Protein 3B2N (pdb70)

Solvent-accessible surface area: 6330 Å² total; per-residue (Å²): 148,27,12,0,0,0,1,4,65,101,91,166,47,24,78,34,3,20,118,69,0,96,146,77,19,110,10,75,30,53,16,50,8,55,42,0,93,62,0,3,124,31,0,61,117,101,90,1,64,0,0,1,0,12,2,101,13,72,57,29,43,0,15,91,0,0,26,48,0,50,171,98,163,45,149,10,79,0,0,0,8,1,87,43,134,126,96,32,52,98,109,102,0,82,119,39,89,21,53,15,41,11,36,59,117,114,49,26,87,72,5,8,92,36,0,64,146,29,53,158

B-factor: mean 38.83, std 12.42, range [18.83, 101.75]

Structure (mmCIF, N/CA/C/O backbone):
data_3B2N
#
_entry.id   3B2N
#
_cell.length_a   67.898
_cell.length_b   67.898
_cell.length_c   110.662
_cell.angle_alpha   90.000
_cell.angle_beta   90.000
_cell.angle_gamma   120.000
#
_symmetry.space_group_name_H-M   'P 61 2 2'
#
loop_
_entity.id
_entity.type
_entity.pdbx_description
1 polymer 'Uncharacterized protein Q99UF4'
2 non-polymer 'SODIUM ION'
3 water water
#
loop_
_atom_site.group_PDB
_atom_site.id
_atom_site.type_symbol
_atom_site.label_atom_id
_atom_site.label_alt_id
_atom_site.label_comp_id
_atom_site.label_asym_id
_atom_site.label_entity_id
_atom_site.label_seq_id
_atom_site.pdbx_PDB_ins_code
_atom_site.Cartn_x
_atom_site.Cartn_y
_atom_site.Cartn_z
_atom_site.occupancy
_atom_site.B_iso_or_equiv
_atom_site.auth_seq_id
_atom_site.auth_comp_id
_atom_site.auth_asym_id
_atom_site.auth_atom_id
_atom_site.pdbx_PDB_model_num
ATOM 1 N N . LEU A 1 3 ? 8.353 -13.820 3.909 1.00 49.97 3 LEU A N 1
ATOM 2 C CA . LEU A 1 3 ? 8.029 -15.145 3.332 1.00 48.41 3 LEU A CA 1
ATOM 3 C C . LEU A 1 3 ? 6.518 -15.275 3.145 1.00 45.50 3 LEU A C 1
ATOM 4 O O . LEU A 1 3 ? 5.767 -14.339 3.433 1.00 45.04 3 LEU A O 1
ATOM 9 N N . THR A 1 4 ? 6.084 -16.448 2.676 1.00 42.03 4 THR A N 1
ATOM 10 C CA . THR A 1 4 ? 4.675 -16.792 2.634 1.00 38.88 4 THR A CA 1
ATOM 11 C C . THR A 1 4 ? 4.206 -17.309 4.012 1.00 37.92 4 THR A C 1
ATOM 12 O O . THR A 1 4 ? 4.822 -18.226 4.591 1.00 37.17 4 THR A O 1
ATOM 16 N N . SER A 1 5 ? 3.135 -16.720 4.546 1.00 36.58 5 SER A N 1
ATOM 17 C CA . SER A 1 5 ? 2.595 -17.225 5.817 1.00 36.17 5 SER A CA 1
ATOM 18 C C . SER A 1 5 ? 1.545 -18.322 5.641 1.00 34.14 5 SER A C 1
ATOM 19 O O . SER A 1 5 ? 0.767 -18.304 4.691 1.00 32.40 5 SER A O 1
ATOM 22 N N . LEU A 1 6 ? 1.541 -19.262 6.593 1.00 32.94 6 LEU A N 1
ATOM 23 C CA . LEU A 1 6 ? 0.723 -20.433 6.557 1.00 33.42 6 LEU A CA 1
ATOM 24 C C . LEU A 1 6 ? 0.101 -20.687 7.920 1.00 32.30 6 LEU A C 1
ATOM 25 O O . LEU A 1 6 ? 0.754 -20.492 8.950 1.00 32.63 6 LEU A O 1
ATOM 30 N N . ILE A 1 7 ? -1.115 -21.213 7.914 1.00 28.77 7 ILE A N 1
ATOM 31 C CA . ILE A 1 7 ? -1.665 -21.868 9.082 1.00 27.41 7 ILE A CA 1
ATOM 32 C C . ILE A 1 7 ? -1.915 -23.328 8.685 1.00 27.66 7 ILE A C 1
ATOM 33 O O . ILE A 1 7 ? -2.329 -23.616 7.554 1.00 28.36 7 ILE A O 1
ATOM 38 N N . ILE A 1 8 ? -1.687 -24.253 9.617 1.00 27.93 8 ILE A N 1
ATOM 39 C CA . ILE A 1 8 ? -1.845 -25.670 9.331 1.00 28.60 8 ILE A CA 1
ATOM 40 C C . ILE A 1 8 ? -2.851 -26.238 10.269 1.00 30.16 8 ILE A C 1
ATOM 41 O O . ILE A 1 8 ? -2.713 -26.091 11.495 1.00 30.57 8 ILE A O 1
ATOM 46 N N . ALA A 1 9 ? -3.903 -26.834 9.721 1.00 29.61 9 ALA A N 1
ATOM 47 C CA . ALA A 1 9 ? -4.867 -27.457 10.631 1.00 28.47 9 ALA A CA 1
ATOM 48 C C . ALA A 1 9 ? -4.859 -28.941 10.240 1.00 29.29 9 ALA A C 1
ATOM 49 O O . ALA A 1 9 ? -5.227 -29.302 9.106 1.00 30.48 9 ALA A O 1
ATOM 51 N N . GLU A 1 10 ? -4.460 -29.802 11.156 1.00 30.23 10 GLU A N 1
ATOM 52 C CA . GLU A 1 10 ? -4.350 -31.223 10.873 1.00 31.01 10 GLU A CA 1
ATOM 53 C C . GLU A 1 10 ? -4.710 -32.082 12.110 1.00 32.49 10 GLU A C 1
ATOM 54 O O . GLU A 1 10 ? -4.272 -31.815 13.246 1.00 34.42 10 GLU A O 1
ATOM 60 N N . ASP A 1 11 ? -5.518 -33.108 11.893 1.00 31.19 11 ASP A N 1
ATOM 61 C CA . ASP A 1 11 ? -6.065 -33.840 13.021 1.00 30.29 11 ASP A CA 1
ATOM 62 C C . ASP A 1 11 ? -4.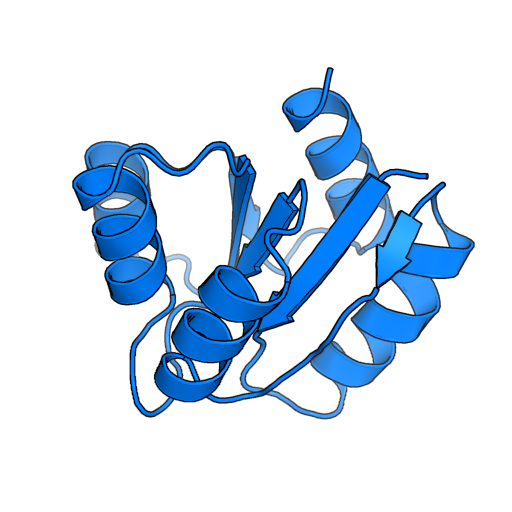969 -34.600 13.756 1.00 30.12 11 ASP A C 1
ATOM 63 O O . ASP A 1 11 ? -4.968 -34.662 14.947 1.00 30.15 11 ASP A O 1
ATOM 68 N N . GLN A 1 12 ? -3.984 -35.137 13.043 1.00 28.51 12 GLN A N 1
ATOM 69 C CA . GLN A 1 12 ? -3.093 -36.025 13.718 1.00 30.27 12 GLN A CA 1
ATOM 70 C C . GLN A 1 12 ? -1.877 -35.211 14.200 1.00 31.02 12 GLN A C 1
ATOM 71 O O . GLN A 1 12 ? -1.188 -34.576 13.391 1.00 31.71 12 GLN A O 1
ATOM 77 N N . ASN A 1 13 ? -1.601 -35.247 15.503 1.00 29.36 13 ASN A N 1
ATOM 78 C CA A ASN A 1 13 ? -0.482 -34.493 16.082 0.50 28.63 13 ASN A CA 1
ATOM 79 C CA B ASN A 1 13 ? -0.472 -34.488 16.024 0.50 28.90 13 ASN A CA 1
ATOM 80 C C . ASN A 1 13 ? 0.891 -34.853 15.437 1.00 29.37 13 ASN A C 1
ATOM 81 O O . ASN A 1 13 ? 1.662 -33.974 15.071 1.00 31.79 13 ASN A O 1
ATOM 90 N N . MET A 1 14 ? 1.201 -36.143 15.331 1.00 27.59 14 MET A N 1
ATOM 91 C CA . MET A 1 14 ? 2.512 -36.526 14.775 1.00 29.16 14 MET A CA 1
ATOM 92 C C . MET A 1 14 ? 2.752 -35.875 13.392 1.00 29.17 14 MET A C 1
ATOM 93 O O . MET A 1 14 ? 3.804 -35.222 13.171 1.00 29.58 14 MET A O 1
ATOM 98 N N . LEU A 1 15 ? 1.784 -36.016 12.478 1.00 26.64 15 LEU A N 1
ATOM 99 C CA . LEU A 1 15 ? 1.955 -35.475 11.141 1.00 25.20 15 LEU A CA 1
ATOM 100 C C . LEU A 1 15 ? 1.915 -33.937 11.190 1.00 28.33 15 LEU A C 1
ATOM 101 O O . LEU A 1 15 ? 2.692 -33.257 10.477 1.00 27.96 15 LEU A O 1
ATOM 106 N N . ARG A 1 16 ? 1.030 -33.375 12.039 1.00 28.94 16 ARG A N 1
ATOM 107 C CA . ARG A 1 16 ? 0.916 -31.946 12.089 1.00 29.20 16 ARG A CA 1
ATOM 108 C C . ARG A 1 16 ? 2.290 -31.295 12.506 1.00 28.16 16 ARG A C 1
ATOM 109 O O . ARG A 1 16 ? 2.760 -30.366 11.877 1.00 26.85 16 ARG A O 1
ATOM 117 N N . GLN A 1 17 ? 2.871 -31.765 13.598 1.00 27.83 17 GLN A N 1
ATOM 118 C CA . GLN A 1 17 ? 4.151 -31.236 14.033 1.00 30.86 17 GLN A CA 1
ATOM 119 C C . GLN A 1 17 ? 5.222 -31.463 12.965 1.00 30.34 17 GLN A C 1
ATOM 120 O O . GLN A 1 17 ? 6.080 -30.620 12.776 1.00 29.10 17 GLN A O 1
ATOM 126 N N . ALA A 1 18 ? 5.156 -32.602 12.268 1.00 31.13 18 ALA A N 1
ATOM 127 C CA . ALA A 1 18 ? 6.103 -32.876 11.174 1.00 29.51 18 ALA A CA 1
ATOM 128 C C . ALA A 1 18 ? 5.940 -31.852 10.047 1.00 29.42 18 ALA A C 1
ATOM 129 O O . ALA A 1 18 ? 6.943 -31.373 9.470 1.00 28.02 18 ALA A O 1
ATOM 131 N N . MET A 1 19 ? 4.692 -31.512 9.709 1.00 28.96 19 MET A N 1
ATOM 132 C CA . MET A 1 19 ? 4.496 -30.535 8.652 1.00 29.09 19 MET A CA 1
ATOM 133 C C . MET A 1 19 ? 4.997 -29.134 9.065 1.00 29.19 19 MET A C 1
ATOM 134 O O . MET A 1 19 ? 5.535 -28.410 8.258 1.00 27.59 19 MET A O 1
ATOM 139 N N . VAL A 1 20 ? 4.723 -28.734 10.298 1.00 28.73 20 VAL A N 1
ATOM 140 C CA . VAL A 1 20 ? 5.156 -27.430 10.807 1.00 27.97 20 VAL A CA 1
ATOM 141 C C . VAL A 1 20 ? 6.655 -27.342 10.645 1.00 29.21 20 VAL A C 1
ATOM 142 O O . VAL A 1 20 ? 7.147 -26.355 10.090 1.00 28.55 20 VAL A O 1
ATOM 146 N N . GLN A 1 21 ? 7.382 -28.389 11.062 1.00 26.56 21 GLN A N 1
ATOM 147 C CA . GLN A 1 21 ? 8.854 -28.327 10.955 1.00 27.39 21 GLN A CA 1
ATOM 148 C C . GLN A 1 21 ? 9.386 -28.464 9.542 1.00 28.66 21 GLN A C 1
ATOM 149 O O . GLN A 1 21 ? 10.313 -27.719 9.146 1.00 29.60 21 GLN A O 1
ATOM 155 N N . LEU A 1 22 ? 8.826 -29.409 8.791 1.00 27.89 22 LEU A N 1
ATOM 156 C CA . LEU A 1 22 ? 9.411 -29.726 7.462 1.00 30.94 22 LEU A CA 1
ATOM 157 C C . LEU A 1 22 ? 9.009 -28.704 6.421 1.00 32.50 22 LEU A C 1
ATOM 158 O O . LEU A 1 22 ? 9.802 -28.347 5.565 1.00 35.89 22 LEU A O 1
ATOM 163 N N . ILE A 1 23 ? 7.767 -28.234 6.470 1.00 30.66 23 ILE A N 1
ATOM 164 C CA . ILE A 1 23 ? 7.389 -27.189 5.535 1.00 30.81 23 ILE A CA 1
ATOM 165 C C . ILE A 1 23 ? 8.303 -25.944 5.599 1.00 29.50 23 ILE A C 1
ATOM 166 O O . ILE A 1 23 ? 8.686 -25.402 4.557 1.00 28.64 23 ILE A O 1
ATOM 171 N N . LYS A 1 24 ? 8.661 -25.502 6.802 1.00 29.28 24 LYS A N 1
ATOM 172 C CA . LYS A 1 24 ? 9.5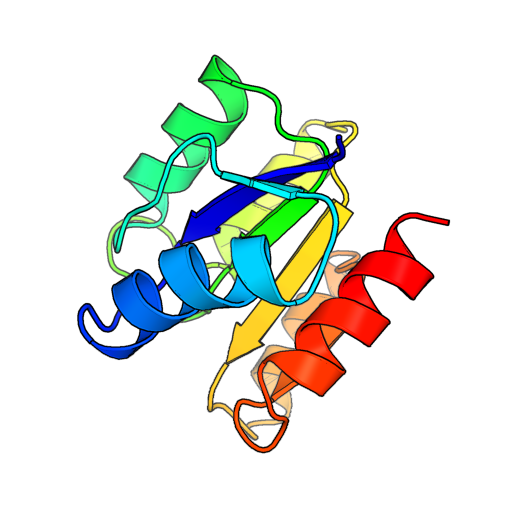87 -24.405 6.962 1.00 31.59 24 LYS A CA 1
ATOM 173 C C . LYS A 1 24 ? 10.991 -24.703 6.404 1.00 34.23 24 LYS A C 1
ATOM 174 O O . LYS A 1 24 ? 11.656 -23.789 5.919 1.00 35.82 24 LYS A O 1
ATOM 180 N N . LEU A 1 25 ? 11.444 -25.951 6.496 1.00 33.27 25 LEU A N 1
ATOM 181 C CA . LEU A 1 25 ? 12.755 -26.339 5.956 1.00 32.55 25 LEU A CA 1
ATOM 182 C C . LEU A 1 25 ? 12.749 -26.568 4.424 1.00 33.97 25 LEU A C 1
ATOM 183 O O . LEU A 1 25 ? 13.769 -26.345 3.772 1.00 33.08 25 LEU A O 1
ATOM 188 N N . HIS A 1 26 ? 11.618 -27.026 3.872 1.00 34.70 26 HIS A N 1
ATOM 189 C CA . HIS A 1 26 ? 11.535 -27.392 2.440 1.00 36.28 26 HIS A CA 1
ATOM 190 C C . HIS A 1 26 ? 11.229 -26.195 1.546 1.00 38.39 26 HIS A C 1
ATOM 191 O O . HIS A 1 26 ? 11.322 -26.292 0.316 1.00 39.34 26 HIS A O 1
ATOM 198 N N . GLY A 1 27 ? 10.870 -25.070 2.150 1.00 38.49 27 GLY A N 1
ATOM 199 C CA . GLY A 1 27 ? 10.447 -23.912 1.364 1.00 39.59 27 GLY A CA 1
ATOM 200 C C . GLY A 1 27 ? 10.573 -22.620 2.123 1.00 39.56 27 GLY A C 1
ATOM 201 O O . GLY A 1 27 ? 11.105 -22.601 3.234 1.00 37.83 27 GLY A O 1
ATOM 202 N N . ASP A 1 28 ? 10.089 -21.534 1.522 1.00 40.52 28 ASP A N 1
ATOM 203 C CA . ASP A 1 28 ? 10.209 -20.188 2.124 1.00 40.94 28 ASP A CA 1
ATOM 204 C C . ASP A 1 28 ? 8.905 -19.745 2.793 1.00 38.60 28 ASP A C 1
ATOM 205 O O . ASP A 1 28 ? 8.158 -18.920 2.273 1.00 38.13 28 ASP A O 1
ATOM 210 N N . PHE A 1 29 ? 8.648 -20.314 3.959 1.00 36.64 29 PHE A N 1
ATOM 211 C CA . PHE A 1 29 ? 7.368 -20.167 4.615 1.00 36.64 29 PHE A CA 1
ATOM 212 C C . PHE A 1 29 ? 7.571 -19.765 6.067 1.00 38.10 29 PHE A C 1
ATOM 213 O O . PHE A 1 29 ? 8.562 -20.131 6.676 1.00 38.37 29 PHE A O 1
ATOM 221 N N . GLU A 1 30 ? 6.645 -18.990 6.617 1.00 39.92 30 GLU A N 1
ATOM 222 C CA . GLU A 1 30 ? 6.536 -18.865 8.079 1.00 40.12 30 GLU A CA 1
ATOM 223 C C . GLU A 1 30 ? 5.160 -19.394 8.537 1.00 38.30 30 GLU A C 1
ATOM 224 O O . GLU A 1 30 ? 4.126 -19.073 7.937 1.00 37.52 30 GLU A O 1
ATOM 230 N N . ILE A 1 31 ? 5.170 -20.241 9.562 1.00 36.77 31 ILE A N 1
ATOM 231 C CA . ILE A 1 31 ? 3.967 -20.872 10.092 1.00 35.05 31 ILE A CA 1
ATOM 232 C C . ILE A 1 31 ? 3.457 -19.967 11.194 1.00 34.32 31 ILE A C 1
ATOM 233 O O . ILE A 1 31 ? 4.125 -19.794 12.226 1.00 34.55 31 ILE A O 1
ATOM 238 N N . LEU A 1 32 ? 2.278 -19.390 11.005 1.00 33.10 32 LEU A N 1
ATOM 239 C CA . LEU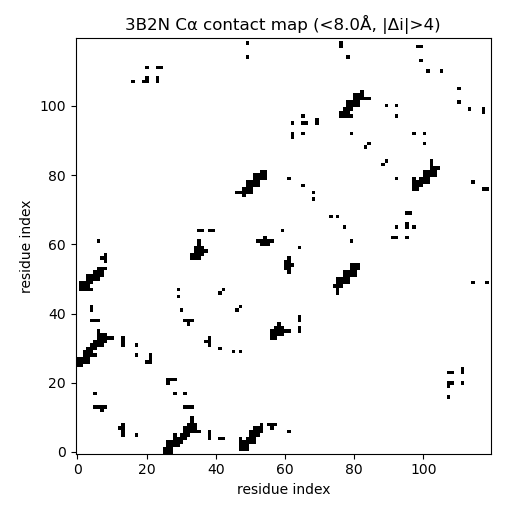 A 1 32 ? 1.712 -18.497 12.023 1.00 32.72 32 LEU A CA 1
ATOM 240 C C . LEU A 1 32 ? 1.026 -19.217 13.194 1.00 32.90 32 LEU A C 1
ATOM 241 O O . LEU A 1 32 ? 0.964 -18.688 14.296 1.00 31.93 32 LEU A O 1
ATOM 246 N N . ALA A 1 33 ? 0.477 -20.409 12.936 1.00 3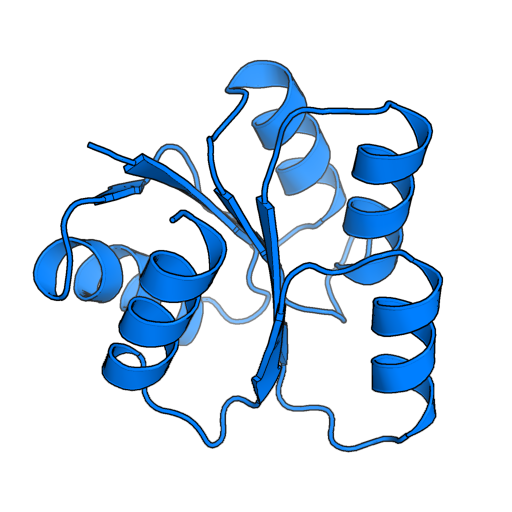2.78 33 ALA A N 1
ATOM 247 C CA . ALA A 1 33 ? -0.331 -21.123 13.920 1.00 31.82 33 ALA A CA 1
ATOM 248 C C . ALA A 1 33 ? -0.566 -22.531 13.396 1.00 30.13 33 ALA A C 1
ATOM 249 O O . ALA A 1 33 ? -0.566 -22.715 12.186 1.00 30.81 33 ALA A O 1
ATOM 251 N N . ASP A 1 34 ? -0.791 -23.498 14.280 1.00 27.37 34 ASP A N 1
ATOM 252 C CA . ASP A 1 34 ? -1.219 -24.808 13.834 1.00 30.38 34 ASP A CA 1
ATOM 253 C C . ASP A 1 34 ? -2.216 -25.393 14.848 1.00 32.48 34 ASP A C 1
ATOM 254 O O . ASP A 1 34 ? -2.163 -25.037 16.028 1.00 32.05 34 ASP A O 1
ATOM 259 N N . THR A 1 35 ? -3.096 -26.306 14.423 1.00 31.46 35 THR A N 1
ATOM 260 C CA . THR A 1 35 ? -4.140 -26.803 15.346 1.00 32.90 35 THR A CA 1
ATOM 261 C C . THR A 1 35 ? -4.728 -28.086 14.806 1.00 31.01 35 THR A C 1
ATOM 262 O O . THR A 1 35 ? -4.571 -28.384 13.635 1.00 31.21 35 THR A O 1
ATOM 266 N N . ASP A 1 36 ? -5.412 -28.826 15.653 1.00 31.78 36 ASP A N 1
ATOM 267 C CA . ASP A 1 36 ? -6.098 -30.041 15.236 1.00 33.56 36 ASP A CA 1
ATOM 268 C C . ASP A 1 36 ? -7.603 -29.813 15.176 1.00 32.92 36 ASP A C 1
ATOM 269 O O . ASP A 1 36 ? -8.366 -30.732 14.966 1.00 36.37 36 ASP A O 1
ATOM 274 N N . ASN A 1 37 ? -8.028 -28.583 15.315 1.00 31.65 37 ASN A N 1
ATOM 275 C CA . ASN A 1 37 ? -9.479 -28.298 15.401 1.00 31.71 37 ASN A CA 1
ATOM 276 C C . ASN A 1 37 ? -9.901 -27.260 14.374 1.00 32.31 37 ASN A C 1
ATOM 277 O O . ASN A 1 37 ? -9.332 -26.151 14.313 1.00 31.75 37 ASN A O 1
ATOM 282 N N . GLY A 1 38 ? -10.904 -27.589 13.558 1.00 32.20 38 GLY A N 1
ATOM 283 C CA . GLY A 1 38 ? -11.279 -26.683 12.454 1.00 28.62 38 GLY A CA 1
ATOM 284 C C . GLY A 1 38 ? -11.922 -25.366 12.898 1.00 29.14 38 GLY A C 1
ATOM 285 O O . GLY A 1 38 ? -11.784 -24.337 12.225 1.00 27.59 38 GLY A O 1
ATOM 286 N N . LEU A 1 39 ? -12.653 -25.393 14.015 1.00 30.25 39 LEU A N 1
ATOM 287 C CA . LEU A 1 39 ? -13.184 -24.154 14.561 1.00 29.83 39 LEU A CA 1
ATOM 288 C C . LEU A 1 39 ? -12.057 -23.233 15.042 1.00 28.89 39 LEU A C 1
ATOM 289 O O . LEU A 1 39 ? -12.064 -22.003 14.793 1.00 26.87 39 LEU A O 1
ATOM 294 N N . ASP A 1 40 ? -11.132 -23.833 15.777 1.00 29.19 40 ASP A N 1
ATOM 295 C CA . ASP A 1 40 ? -9.887 -23.169 16.167 1.00 32.34 40 ASP A CA 1
ATOM 296 C C . ASP A 1 40 ? -9.162 -22.552 14.961 1.00 32.46 40 ASP A C 1
ATOM 297 O O . ASP A 1 40 ? -8.871 -21.354 14.965 1.00 31.82 40 ASP A O 1
ATOM 302 N N . ALA A 1 41 ? -8.909 -23.368 13.925 1.00 32.57 41 ALA A N 1
ATOM 303 C CA . ALA A 1 41 ? -8.308 -22.897 12.674 1.00 31.09 41 ALA A CA 1
ATOM 304 C C . ALA A 1 41 ? -9.051 -21.673 12.105 1.00 29.84 41 ALA A C 1
ATOM 305 O O . ALA A 1 41 ? -8.425 -20.695 11.747 1.00 30.63 41 ALA A O 1
ATOM 307 N N . MET A 1 42 ? -10.373 -21.736 12.015 1.00 28.51 42 MET A N 1
ATOM 308 C CA . MET A 1 42 ? -11.152 -20.639 11.424 1.00 30.35 42 MET A CA 1
ATOM 309 C C . MET A 1 42 ? -10.919 -19.338 12.181 1.00 32.42 42 MET A C 1
ATOM 310 O O . MET A 1 42 ? -10.753 -18.300 11.562 1.00 32.21 42 MET A O 1
ATOM 315 N N . LYS A 1 43 ? -10.869 -19.419 13.522 1.00 32.66 43 LYS A N 1
ATOM 316 C CA . LYS A 1 43 ? -10.581 -18.265 14.352 1.00 35.53 43 LYS A CA 1
ATOM 317 C C . LYS A 1 43 ? -9.150 -17.757 14.137 1.00 35.80 43 LYS A C 1
ATOM 318 O O . LYS A 1 43 ? -8.941 -16.567 13.950 1.00 35.87 43 LYS A O 1
ATOM 324 N N . LEU A 1 44 ? -8.173 -18.658 14.153 1.00 35.98 44 LEU A N 1
ATOM 325 C CA . LEU A 1 44 ? -6.779 -18.300 13.853 1.00 35.55 44 LEU A CA 1
ATOM 326 C C . LEU A 1 44 ? -6.659 -17.634 12.471 1.00 35.00 44 LEU A C 1
ATOM 327 O O . LEU A 1 44 ? -6.012 -16.608 12.322 1.00 35.33 44 LEU A O 1
ATOM 332 N N . ILE A 1 45 ? -7.292 -18.222 11.473 1.00 34.04 45 ILE A N 1
ATOM 333 C CA . ILE A 1 45 ? -7.297 -17.656 10.124 1.00 36.87 45 ILE A CA 1
ATOM 334 C C . ILE A 1 45 ? -7.811 -16.203 10.096 1.00 39.60 45 ILE A C 1
ATOM 335 O O . ILE A 1 45 ? -7.175 -15.326 9.513 1.00 40.52 45 ILE A O 1
ATOM 340 N N . GLU A 1 46 ? -8.945 -15.939 10.739 1.00 40.81 46 GLU A N 1
ATOM 341 C CA . GLU A 1 46 ? -9.471 -14.564 10.789 1.00 42.35 46 GLU A CA 1
ATOM 342 C C . GLU A 1 46 ? -8.567 -13.628 11.604 1.00 41.98 46 GLU A C 1
ATOM 343 O O . GLU A 1 46 ? -8.359 -12.482 11.225 1.00 41.95 46 GLU A O 1
ATOM 349 N N . GLU A 1 47 ? -8.026 -14.123 12.709 1.00 41.72 47 GLU A N 1
ATOM 350 C CA . GLU A 1 47 ? -7.075 -13.353 13.487 1.00 43.64 47 GLU A CA 1
ATOM 351 C C . GLU A 1 47 ? -5.803 -13.011 12.690 1.00 44.38 47 GLU A C 1
ATOM 352 O O . GLU A 1 47 ? -5.396 -11.838 12.679 1.00 43.83 47 GLU A O 1
ATOM 358 N N . TYR A 1 48 ? -5.184 -14.010 12.038 1.00 43.29 48 TYR A N 1
ATOM 359 C CA . TYR A 1 48 ? -3.831 -13.826 11.452 1.00 43.17 48 TYR A CA 1
ATOM 360 C C . TYR A 1 48 ? -3.775 -13.506 9.952 1.00 43.31 48 TYR A C 1
ATOM 361 O O . TYR A 1 48 ? -2.726 -13.076 9.462 1.00 43.42 48 TYR A O 1
ATOM 370 N N . ASN A 1 49 ? -4.877 -13.728 9.227 1.00 42.73 49 ASN A N 1
ATOM 371 C CA . ASN A 1 49 ? -4.886 -13.655 7.747 1.00 41.17 49 ASN A CA 1
ATOM 372 C C . ASN A 1 49 ? -3.660 -14.283 7.003 1.00 38.35 49 ASN A C 1
ATOM 373 O O . ASN A 1 49 ? -2.912 -13.571 6.322 1.00 37.44 49 ASN A O 1
ATOM 378 N N . PRO A 1 50 ? -3.462 -15.605 7.092 1.00 35.80 50 PRO A N 1
ATOM 379 C CA . PRO A 1 50 ? -2.260 -16.111 6.407 1.00 32.59 50 PRO A CA 1
ATOM 380 C C . PRO A 1 50 ? -2.450 -16.075 4.881 1.00 33.11 50 PRO A C 1
ATOM 381 O O . PRO A 1 50 ? -3.579 -16.043 4.401 1.00 32.91 50 PRO A O 1
ATOM 385 N N . ASN A 1 51 ? -1.356 -16.116 4.125 1.00 33.92 51 ASN A N 1
ATOM 386 C CA . ASN A 1 51 ? -1.437 -16.198 2.664 1.00 32.67 51 ASN A CA 1
ATOM 387 C C . ASN A 1 51 ? -2.081 -17.536 2.206 1.00 31.62 51 ASN A C 1
ATOM 388 O O . ASN A 1 51 ? -2.891 -17.600 1.271 1.00 30.49 51 ASN A O 1
ATOM 393 N N . VAL A 1 52 ? -1.777 -18.589 2.937 1.00 30.35 52 VAL A N 1
ATOM 394 C CA . VAL A 1 52 ? -2.134 -19.939 2.528 1.00 31.02 52 VAL A CA 1
ATOM 395 C C . VAL A 1 52 ? -2.549 -20.703 3.774 1.00 32.77 52 VAL A C 1
ATOM 396 O O . VAL A 1 52 ? -1.979 -20.503 4.882 1.00 32.77 52 VAL A O 1
ATOM 400 N N . VAL A 1 53 ? -3.521 -21.589 3.603 1.00 31.10 53 VAL A N 1
ATOM 401 C CA . VAL A 1 53 ? -3.833 -22.542 4.671 1.00 30.05 53 VAL A CA 1
ATOM 402 C C . VAL A 1 53 ? -3.786 -23.975 4.158 1.00 29.68 53 VAL A C 1
ATOM 403 O O . VAL A 1 53 ? -4.150 -24.269 2.991 1.00 29.20 53 VAL A O 1
ATOM 407 N N . ILE A 1 54 ? -3.363 -24.871 5.054 1.00 27.79 54 ILE A N 1
ATOM 408 C CA . ILE A 1 54 ? -3.376 -26.306 4.801 1.00 29.34 54 ILE A CA 1
ATOM 409 C C . ILE A 1 54 ? -4.403 -26.921 5.755 1.00 32.03 54 ILE A C 1
ATOM 410 O O . ILE A 1 54 ? -4.309 -26.711 6.986 1.00 31.64 54 ILE A O 1
ATOM 415 N N . LEU A 1 55 ? -5.355 -27.671 5.191 1.00 28.24 55 LEU A N 1
ATOM 416 C CA . LEU A 1 55 ? -6.497 -28.121 5.964 1.00 30.86 55 LEU A CA 1
ATOM 417 C C . LEU A 1 55 ? -6.682 -29.615 5.742 1.00 32.39 55 LEU A C 1
ATOM 418 O O . LEU A 1 55 ? -6.781 -30.080 4.580 1.00 30.00 55 LEU A O 1
ATOM 423 N N . ASP A 1 56 ? -6.704 -30.356 6.842 1.00 32.63 56 ASP A N 1
ATOM 424 C CA . ASP A 1 56 ? -7.163 -31.750 6.843 1.00 32.90 56 ASP A CA 1
ATOM 425 C C . ASP A 1 56 ? -8.710 -31.692 6.683 1.00 34.61 56 ASP A C 1
ATOM 426 O O . ASP A 1 56 ? -9.302 -30.651 6.912 1.00 35.52 56 ASP A O 1
ATOM 431 N N . ILE A 1 57 ? -9.357 -32.778 6.260 1.00 34.71 57 ILE A N 1
ATOM 432 C CA . ILE A 1 57 ? -10.822 -32.769 6.155 1.00 34.71 57 ILE A CA 1
ATOM 433 C C . ILE A 1 57 ? -11.462 -33.098 7.479 1.00 36.27 57 ILE A C 1
ATOM 434 O O . ILE A 1 57 ? -12.104 -32.271 8.086 1.00 38.25 57 ILE A O 1
ATOM 439 N N . GLU A 1 58 ? -11.294 -34.304 7.962 1.00 35.82 58 GLU A N 1
ATOM 440 C CA . GLU A 1 58 ? -12.114 -34.687 9.074 1.00 39.08 58 GLU A CA 1
ATOM 441 C C . GLU A 1 58 ? -11.464 -34.262 10.387 1.00 38.51 58 GLU A C 1
ATOM 442 O O . GLU A 1 58 ? -10.507 -34.882 10.818 1.00 40.22 58 GLU A O 1
ATOM 448 N N . MET A 1 59 ? -11.974 -33.190 10.992 1.00 37.57 59 MET A N 1
ATOM 449 C CA . MET A 1 59 ? -11.404 -32.595 12.221 1.00 35.54 59 MET A CA 1
ATOM 450 C C . MET A 1 59 ? -12.575 -32.258 13.112 1.00 36.02 59 MET A C 1
ATOM 451 O O . MET A 1 59 ? -13.722 -32.091 12.624 1.00 37.21 59 MET A O 1
ATOM 456 N N . PRO A 1 60 ? -12.329 -32.196 14.440 1.00 34.51 60 PRO A N 1
ATOM 457 C CA . PRO A 1 60 ? -13.432 -31.769 15.325 1.00 34.52 60 PRO A CA 1
ATOM 458 C C . PRO A 1 60 ? -13.732 -30.277 15.124 1.00 33.40 60 PRO A C 1
ATOM 459 O O . PRO A 1 60 ? -12.894 -29.578 14.562 1.00 33.53 60 PRO A O 1
ATOM 463 N N . GLY A 1 61 ? -14.907 -29.802 15.542 1.00 33.50 61 GLY A N 1
ATOM 464 C CA . GLY A 1 61 ? -15.239 -28.372 15.468 1.00 33.26 61 GLY A CA 1
ATOM 465 C C . GLY A 1 61 ? -15.795 -27.981 14.099 1.00 34.62 61 GLY A C 1
ATOM 466 O O . GLY A 1 61 ? -16.982 -27.688 13.980 1.00 35.26 61 GLY A O 1
ATOM 467 N N . MET A 1 62 ? -14.928 -27.987 13.088 1.00 33.29 62 MET A N 1
ATOM 468 C CA . MET A 1 62 ? -15.281 -27.762 11.686 1.00 33.39 62 MET A CA 1
ATOM 469 C C . MET A 1 62 ? -14.342 -28.643 10.870 1.00 34.53 62 MET A C 1
ATOM 470 O O . MET A 1 62 ? -13.158 -28.719 11.181 1.00 37.01 62 MET A O 1
ATOM 475 N N . THR A 1 63 ? -14.865 -29.320 9.841 1.00 32.11 63 THR A N 1
ATOM 476 C CA . THR A 1 63 ? -14.050 -30.076 8.912 1.00 30.57 63 THR A CA 1
ATOM 477 C C . THR A 1 63 ? -13.332 -29.057 8.074 1.00 29.10 63 THR A C 1
ATOM 478 O O . THR A 1 63 ? -13.721 -27.866 8.050 1.00 28.22 63 THR A O 1
ATOM 482 N N . GLY A 1 64 ? -12.286 -29.498 7.383 1.00 28.71 64 GLY A N 1
ATOM 483 C CA . GLY A 1 64 ? -11.548 -28.635 6.456 1.00 29.58 64 GLY A CA 1
ATOM 484 C C . GLY A 1 64 ? -12.429 -28.089 5.341 1.00 30.12 64 GLY A C 1
ATOM 485 O O . GLY A 1 64 ? -12.242 -26.939 4.867 1.00 29.99 64 GLY A O 1
ATOM 486 N N . LEU A 1 65 ? -13.407 -28.896 4.928 1.00 30.5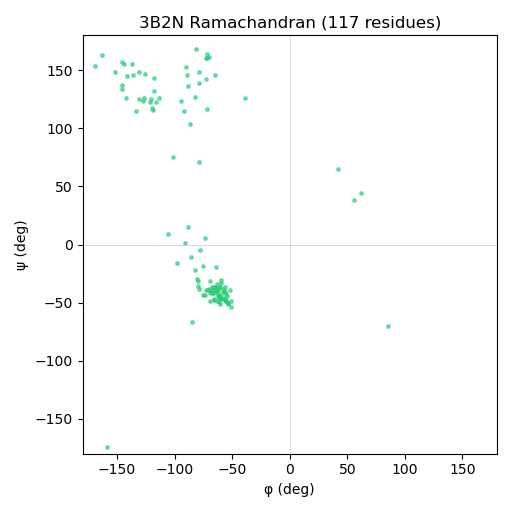6 65 LEU A N 1
ATOM 487 C CA . LEU A 1 65 ? -14.347 -28.490 3.893 1.00 31.40 65 LEU A CA 1
ATOM 488 C C . LEU A 1 65 ? -15.298 -27.381 4.357 1.00 32.49 65 LEU A C 1
ATOM 489 O O . LEU A 1 65 ? -15.589 -26.466 3.590 1.00 34.61 65 LEU A O 1
ATOM 494 N N . GLU A 1 66 ? -15.805 -27.470 5.584 1.00 31.05 66 GLU A N 1
ATOM 495 C CA . GLU A 1 66 ? -16.542 -26.348 6.192 1.00 30.90 66 GLU A CA 1
ATOM 496 C C . GLU A 1 66 ? -15.674 -25.074 6.379 1.00 30.32 66 GLU A C 1
ATOM 497 O O . GLU A 1 66 ? -16.141 -23.966 6.201 1.00 31.09 66 GLU A O 1
ATOM 503 N N . VAL A 1 67 ? -14.420 -25.240 6.773 1.00 29.71 67 VAL A N 1
ATOM 504 C CA . VAL A 1 67 ? -13.509 -24.094 6.871 1.00 29.92 67 VAL A CA 1
ATOM 505 C C . VAL A 1 67 ? -13.303 -23.482 5.456 1.00 30.46 67 VAL A C 1
ATOM 506 O O . VAL A 1 67 ? -13.408 -22.282 5.282 1.00 29.98 67 VAL A O 1
ATOM 510 N N . LEU A 1 68 ? -13.010 -24.314 4.456 1.00 30.79 68 LEU A N 1
ATOM 511 C CA . LEU A 1 68 ? -12.877 -23.834 3.073 1.00 29.20 68 LEU A CA 1
ATOM 512 C C . LEU A 1 68 ? -14.140 -23.089 2.652 1.00 29.72 68 LEU A C 1
ATOM 513 O O . LEU A 1 68 ? -14.062 -21.964 2.135 1.00 31.44 68 LEU A O 1
ATOM 518 N N . ALA A 1 69 ? -15.305 -23.684 2.896 1.00 29.08 69 ALA A N 1
ATOM 519 C CA . ALA A 1 69 ? -16.550 -23.020 2.514 1.00 31.73 69 ALA A CA 1
ATOM 520 C C . ALA A 1 69 ? -16.672 -21.645 3.153 1.00 32.69 69 ALA A C 1
ATOM 521 O O . ALA A 1 69 ? -17.114 -20.697 2.498 1.00 30.99 69 ALA A O 1
ATOM 523 N N . GLU A 1 70 ? -16.265 -21.522 4.424 1.00 32.11 70 GLU A N 1
ATOM 524 C CA . GLU A 1 70 ? -16.453 -20.234 5.107 1.00 32.52 70 GLU A CA 1
ATOM 525 C C . GLU A 1 70 ? -15.487 -19.181 4.595 1.00 31.50 70 GLU A C 1
ATOM 526 O O . GLU A 1 70 ? -15.853 -18.012 4.466 1.00 30.32 70 GLU A O 1
ATOM 532 N N . ILE A 1 71 ? -14.246 -19.588 4.322 1.00 31.59 71 ILE A N 1
ATOM 533 C CA . ILE A 1 71 ? -13.238 -18.672 3.731 1.00 31.52 71 ILE A CA 1
ATOM 534 C C . ILE A 1 71 ? -13.760 -18.130 2.390 1.00 33.82 71 ILE A C 1
ATOM 535 O O . ILE A 1 71 ? -13.558 -16.931 2.050 1.00 34.43 71 ILE A O 1
ATOM 540 N N . ARG A 1 72 ? -14.431 -18.995 1.626 1.00 33.53 72 ARG A N 1
ATOM 541 C CA . ARG A 1 72 ? -14.937 -18.554 0.318 1.00 35.43 72 ARG A CA 1
ATOM 542 C C . ARG A 1 72 ? -16.171 -17.668 0.472 1.00 36.55 72 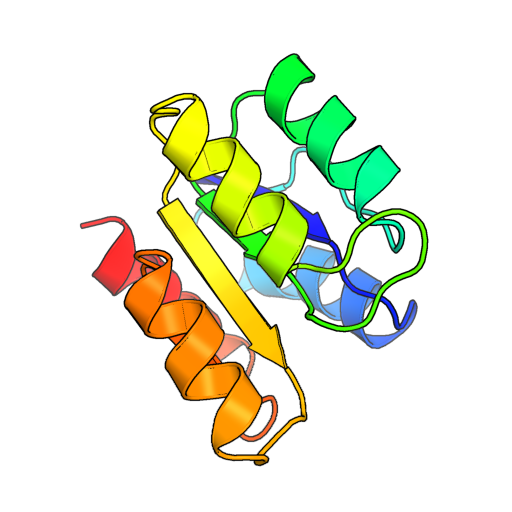ARG A C 1
ATOM 543 O O . ARG A 1 72 ? -16.231 -16.639 -0.153 1.00 36.73 72 ARG A O 1
ATOM 551 N N . LYS A 1 73 ? -17.111 -18.037 1.345 1.00 38.60 73 LYS A N 1
ATOM 552 C CA . LYS A 1 73 ? -18.286 -17.196 1.610 1.00 40.30 73 LYS A CA 1
ATOM 553 C C . LYS A 1 73 ? -17.839 -15.775 1.943 1.00 40.00 73 LYS A C 1
ATOM 554 O O . LYS A 1 73 ? -18.443 -14.808 1.484 1.00 41.46 73 LYS A O 1
ATOM 560 N N . LYS A 1 74 ? -16.753 -15.646 2.696 1.00 38.06 74 LYS A N 1
ATOM 561 C CA . LYS A 1 74 ? -16.294 -14.336 3.151 1.00 36.72 74 LYS A CA 1
ATOM 562 C C . LYS A 1 74 ? -15.306 -13.673 2.222 1.00 36.14 74 LYS A C 1
ATOM 563 O O . LYS A 1 74 ? -14.784 -12.612 2.548 1.00 36.35 74 LYS A O 1
ATOM 569 N N . HIS A 1 75 ? -14.996 -14.319 1.104 1.00 36.41 75 HIS A N 1
ATOM 570 C CA . HIS A 1 75 ? -14.075 -13.747 0.107 1.00 37.43 75 HIS A CA 1
ATOM 571 C C . HIS A 1 75 ? -12.699 -13.367 0.643 1.00 38.02 75 HIS A C 1
ATOM 572 O O . HIS A 1 75 ? -12.141 -12.348 0.245 1.00 39.53 75 HIS A O 1
ATOM 579 N N . LEU A 1 76 ? -12.167 -14.175 1.545 1.00 36.36 76 LEU A N 1
ATOM 580 C CA . LEU A 1 76 ? -10.865 -13.917 2.097 1.00 36.84 76 LEU A CA 1
ATOM 581 C C . LEU A 1 76 ? -9.793 -14.202 1.066 1.00 37.62 76 LEU A C 1
ATOM 582 O O . LEU A 1 76 ? -9.902 -15.144 0.279 1.00 38.16 76 LEU A O 1
ATOM 587 N N . ASN A 1 77 ? -8.768 -13.364 1.076 1.00 37.55 77 ASN A N 1
ATOM 588 C CA . ASN A 1 77 ? -7.639 -13.476 0.178 1.00 38.94 77 ASN A CA 1
ATOM 589 C C . ASN A 1 77 ? -6.630 -14.564 0.642 1.00 37.69 77 ASN A C 1
ATOM 590 O O . ASN A 1 77 ? -5.528 -14.272 1.108 1.00 37.67 77 ASN A O 1
ATOM 595 N N . ILE A 1 78 ? -7.032 -15.817 0.513 1.00 35.64 78 ILE A N 1
ATOM 596 C CA . ILE A 1 78 ? -6.316 -16.925 1.147 1.00 35.35 78 ILE A CA 1
ATOM 597 C C . ILE A 1 78 ? -6.341 -18.095 0.199 1.00 33.37 78 ILE A C 1
ATOM 598 O O . ILE A 1 78 ? -7.418 -18.469 -0.252 1.00 32.76 78 ILE A O 1
ATOM 603 N N . LYS A 1 79 ? -5.162 -18.644 -0.107 1.00 33.27 79 LYS A N 1
ATOM 604 C CA . LYS A 1 79 ? -5.063 -19.892 -0.875 1.00 32.72 79 LYS A CA 1
ATOM 605 C C . LYS A 1 79 ? -5.335 -21.084 0.057 1.00 31.63 79 LYS A C 1
ATOM 606 O O . LYS A 1 79 ? -4.909 -21.095 1.235 1.00 30.37 79 LYS A O 1
ATOM 612 N N . VAL A 1 80 ? -6.081 -22.069 -0.426 1.00 30.86 80 VAL A N 1
ATOM 613 C CA . VAL A 1 80 ? -6.484 -23.140 0.485 1.00 32.77 80 VAL A CA 1
ATOM 614 C C . VAL A 1 80 ? -6.101 -24.463 -0.135 1.00 32.57 80 VAL A C 1
ATOM 615 O O . VAL A 1 80 ? -6.554 -24.793 -1.257 1.00 32.70 80 VAL A O 1
ATOM 619 N N . ILE A 1 81 ? -5.314 -25.237 0.605 1.00 30.52 81 ILE A N 1
ATOM 620 C CA . ILE A 1 81 ? -4.954 -26.577 0.175 1.00 29.97 81 ILE A CA 1
ATOM 621 C C . ILE A 1 81 ? -5.526 -27.584 1.172 1.00 30.54 81 ILE A C 1
ATOM 622 O O . ILE A 1 81 ? -5.235 -27.492 2.368 1.00 32.32 81 ILE A O 1
ATOM 627 N N . ILE A 1 82 ? -6.340 -28.513 0.684 1.00 28.44 82 ILE A N 1
ATOM 628 C CA . ILE A 1 82 ? -6.769 -29.634 1.473 1.00 30.05 82 ILE A CA 1
ATOM 629 C C . ILE A 1 82 ? -5.762 -30.775 1.331 1.00 32.76 82 ILE A C 1
ATOM 630 O O . ILE A 1 82 ? -5.292 -31.059 0.233 1.00 31.55 82 ILE A O 1
ATOM 635 N N . VAL A 1 83 ? -5.418 -31.415 2.455 1.00 33.34 83 VAL A N 1
ATOM 636 C CA . VAL A 1 83 ? -4.410 -32.481 2.466 1.00 34.76 83 VAL A CA 1
ATOM 637 C C . VAL A 1 83 ? -5.033 -33.572 3.280 1.00 37.63 83 VAL A C 1
ATOM 638 O O . VAL A 1 83 ? -5.278 -33.348 4.460 1.00 41.74 83 VAL A O 1
ATOM 642 N N . THR A 1 84 ? -5.323 -34.735 2.676 1.00 35.01 84 THR A N 1
ATOM 643 C CA . THR A 1 84 ? -6.128 -35.763 3.331 1.00 35.30 84 THR A CA 1
ATOM 644 C C . THR A 1 84 ? -5.681 -37.170 2.947 1.00 37.04 84 THR A C 1
ATOM 645 O O . THR A 1 84 ? -5.078 -37.358 1.882 1.00 36.69 84 THR A O 1
ATOM 649 N N . THR A 1 85 ? -5.986 -38.160 3.794 1.00 38.28 85 THR A N 1
ATOM 650 C CA . THR A 1 85 ? -5.932 -39.575 3.367 1.00 42.48 85 THR A CA 1
ATOM 651 C C . THR A 1 85 ? -7.116 -40.005 2.464 1.00 47.75 85 THR A C 1
ATOM 652 O O . THR A 1 85 ? -7.027 -41.010 1.765 1.00 48.42 85 THR A O 1
ATOM 656 N N . PHE A 1 86 ? -8.213 -39.254 2.449 1.00 52.46 86 PHE A N 1
ATOM 657 C CA . PHE A 1 86 ? -9.436 -39.798 1.820 1.00 57.67 86 PHE A CA 1
ATOM 658 C C . PHE A 1 86 ? -9.392 -39.897 0.299 1.00 59.95 86 PHE A C 1
ATOM 659 O O . PHE A 1 86 ? -9.325 -38.870 -0.417 1.00 60.40 86 PHE A O 1
ATOM 667 N N . LYS A 1 87 ? -9.464 -41.133 -0.183 1.00 60.92 87 LYS A N 1
ATOM 668 C CA . LYS A 1 87 ? -9.612 -41.390 -1.600 1.00 62.61 87 LYS A CA 1
ATOM 669 C C . LYS A 1 87 ? -11.083 -41.288 -2.059 1.00 63.57 87 LYS A C 1
ATOM 670 O O . LYS A 1 87 ? -11.327 -41.072 -3.250 1.00 63.25 87 LYS A O 1
ATOM 676 N N . ARG A 1 88 ? -12.048 -41.439 -1.138 1.00 64.43 88 ARG A N 1
ATOM 677 C CA . ARG A 1 88 ? -13.491 -41.270 -1.470 1.00 65.09 88 ARG A CA 1
ATOM 678 C C . ARG A 1 88 ? -13.797 -40.125 -2.441 1.00 63.22 88 ARG A C 1
ATOM 679 O O . ARG A 1 88 ? -13.409 -38.975 -2.187 1.00 61.80 88 ARG A O 1
ATOM 687 N N . PRO A 1 89 ? -14.512 -40.442 -3.551 1.00 62.88 89 PRO A N 1
ATOM 688 C CA . PRO A 1 89 ? -14.905 -39.486 -4.604 1.00 60.08 89 PRO A CA 1
ATOM 689 C C . PRO A 1 89 ? -15.709 -38.275 -4.081 1.00 56.08 89 PRO A C 1
ATOM 690 O O . PRO A 1 89 ? -15.542 -37.161 -4.592 1.00 56.60 89 PRO A O 1
ATOM 694 N N . GLY A 1 90 ? -16.568 -38.502 -3.080 1.00 51.65 90 GLY A N 1
ATOM 695 C CA . GLY A 1 90 ? -17.403 -37.452 -2.498 1.00 47.61 90 GLY A CA 1
ATOM 696 C C . GLY A 1 90 ? -16.612 -36.263 -1.969 1.00 44.66 90 GLY A C 1
ATOM 697 O O . GLY A 1 90 ? -17.018 -35.109 -2.163 1.00 43.87 90 GLY A O 1
ATOM 698 N N . TYR A 1 91 ? -15.477 -36.537 -1.316 1.00 41.35 91 TYR A N 1
ATOM 699 C CA . TYR A 1 91 ? -14.693 -35.486 -0.680 1.00 41.18 91 TYR A CA 1
ATOM 700 C C . TYR A 1 91 ? -13.988 -34.590 -1.690 1.00 37.69 91 TYR A C 1
ATOM 701 O O . TYR A 1 91 ? -13.869 -33.385 -1.493 1.00 37.14 91 TYR A O 1
ATOM 710 N N . PHE A 1 92 ? -13.476 -35.186 -2.752 1.00 34.65 92 PHE A N 1
ATOM 711 C CA . PHE A 1 92 ? -12.803 -34.408 -3.738 1.00 33.37 92 PHE A CA 1
ATOM 712 C C . PHE A 1 92 ? -13.815 -33.495 -4.482 1.00 29.94 92 PHE A C 1
ATOM 713 O O . PHE A 1 92 ? -13.525 -32.342 -4.783 1.00 28.37 92 PHE A O 1
ATOM 721 N N . GLU A 1 93 ? -14.986 -34.025 -4.778 1.00 27.28 93 GLU A N 1
ATOM 722 C CA . GLU A 1 93 ? -15.996 -33.221 -5.433 1.00 27.51 93 GLU A CA 1
ATOM 723 C C . GLU A 1 93 ? -16.438 -32.066 -4.527 1.00 28.24 93 GLU A C 1
ATOM 724 O O . GLU A 1 93 ? -16.694 -30.968 -5.027 1.00 28.44 93 GLU A O 1
ATOM 730 N N . LYS A 1 94 ? -16.550 -32.305 -3.214 1.00 29.43 94 LYS A N 1
ATOM 731 C CA . LYS A 1 94 ? -16.942 -31.230 -2.268 1.00 30.77 94 LYS A CA 1
ATOM 732 C C . LYS A 1 94 ? -15.854 -30.131 -2.203 1.00 28.53 94 LYS A C 1
ATOM 733 O O . LYS A 1 94 ? -16.152 -28.960 -2.121 1.00 29.44 94 LYS A O 1
ATOM 739 N N . ALA A 1 95 ? -14.597 -30.520 -2.283 1.00 26.41 95 ALA A N 1
ATOM 740 C CA . ALA A 1 95 ? -13.487 -29.543 -2.274 1.00 26.73 95 ALA A CA 1
ATOM 741 C C . ALA A 1 95 ? -13.534 -28.702 -3.548 1.00 27.42 95 ALA A C 1
ATOM 742 O O . ALA A 1 95 ? -13.367 -27.503 -3.490 1.00 27.08 95 ALA A O 1
ATOM 744 N N . VAL A 1 96 ? -13.809 -29.347 -4.688 1.00 28.13 96 VAL A N 1
ATOM 745 C CA . VAL A 1 96 ? -13.750 -28.685 -5.984 1.00 27.82 96 VAL A CA 1
ATOM 746 C C . VAL A 1 96 ? -14.901 -27.681 -6.059 1.00 26.85 96 VAL A C 1
ATOM 747 O O . VAL A 1 96 ? -14.684 -26.522 -6.375 1.00 28.23 96 VAL A O 1
ATOM 751 N N . VAL A 1 97 ? -16.107 -28.119 -5.716 1.00 24.63 97 VAL A N 1
ATOM 752 C CA . VAL A 1 97 ? -17.309 -27.270 -5.806 1.00 21.85 97 VAL A CA 1
ATOM 753 C C . VAL A 1 97 ? -17.112 -26.029 -4.898 1.00 24.18 97 VAL A C 1
ATOM 754 O O . VAL A 1 97 ? -17.578 -24.949 -5.209 1.00 25.11 97 VAL A O 1
ATOM 758 N N . ASN A 1 98 ? -16.358 -26.199 -3.812 1.00 27.10 98 ASN A N 1
ATOM 759 C CA . ASN A 1 98 ? -16.056 -25.093 -2.898 1.00 28.59 98 ASN A CA 1
ATOM 760 C C . ASN A 1 98 ? -14.833 -24.302 -3.253 1.00 29.66 98 ASN A C 1
ATOM 761 O O . ASN A 1 98 ? -14.315 -23.592 -2.412 1.00 31.49 98 ASN A O 1
ATOM 766 N N . ASP A 1 99 ? -14.348 -24.471 -4.472 1.00 29.21 99 ASP A N 1
ATOM 767 C CA . ASP A 1 99 ? -13.240 -23.676 -4.989 1.00 31.69 99 ASP A CA 1
ATOM 768 C C . ASP A 1 99 ? -11.898 -23.823 -4.206 1.00 33.35 99 ASP A C 1
ATOM 769 O O . ASP A 1 99 ? -11.187 -22.817 -3.927 1.00 34.45 99 ASP A O 1
ATOM 774 N N . VAL A 1 100 ? -11.544 -25.060 -3.869 1.00 31.60 100 VAL A N 1
ATOM 775 C CA . VAL A 1 100 ? -10.260 -25.348 -3.206 1.00 31.39 100 VAL A CA 1
ATOM 776 C C . VAL A 1 100 ? -9.120 -24.992 -4.193 1.00 32.32 100 VAL A C 1
ATOM 777 O O . VAL A 1 100 ? -9.286 -25.144 -5.394 1.00 31.89 100 VAL A O 1
ATOM 781 N N . ASP A 1 101 ? -7.981 -24.504 -3.714 1.00 30.68 101 ASP A N 1
ATOM 782 C CA . ASP A 1 101 ? -6.894 -24.247 -4.663 1.00 32.08 101 ASP A CA 1
ATOM 783 C C . ASP A 1 101 ? -6.116 -25.511 -5.041 1.00 32.24 101 ASP A C 1
ATOM 784 O O . ASP A 1 101 ? -5.689 -25.662 -6.198 1.00 30.65 101 ASP A O 1
ATOM 789 N N . ALA A 1 102 ? -5.948 -26.424 -4.088 1.00 31.24 102 ALA A N 1
ATOM 790 C CA . ALA A 1 102 ? -5.358 -27.709 -4.416 1.00 30.90 102 ALA A CA 1
ATOM 791 C C . ALA A 1 102 ? -5.870 -28.792 -3.470 1.00 31.87 102 ALA A C 1
ATOM 792 O O . ALA A 1 102 ? -6.178 -28.527 -2.306 1.00 32.70 102 ALA A O 1
ATOM 794 N N . TYR A 1 103 ? -5.966 -30.020 -3.972 1.00 31.20 103 TYR A N 1
ATOM 795 C CA . TYR A 1 103 ? -6.388 -31.149 -3.164 1.00 31.51 103 TYR A CA 1
ATOM 796 C C . TYR A 1 103 ? -5.208 -32.129 -3.181 1.00 31.90 103 TYR A C 1
ATOM 797 O O . TYR A 1 103 ? -4.854 -32.642 -4.218 1.00 31.03 103 TYR A O 1
ATOM 806 N N . VAL A 1 104 ? -4.591 -32.378 -2.045 1.00 31.79 104 VAL A N 1
ATOM 807 C CA . VAL A 1 104 ? -3.389 -33.204 -2.024 1.00 32.35 104 VAL A CA 1
ATOM 808 C C . VAL A 1 104 ? -3.606 -34.434 -1.147 1.00 34.10 104 VAL A C 1
ATOM 809 O O . VAL A 1 104 ? -3.970 -34.318 0.048 1.00 34.12 104 VAL A O 1
ATOM 813 N N . LEU A 1 105 ? -3.378 -35.609 -1.727 1.00 32.68 105 LEU A N 1
ATOM 814 C CA . LEU A 1 105 ? -3.465 -36.854 -0.962 1.00 31.77 105 LEU A CA 1
ATOM 815 C C . LEU A 1 105 ? -2.210 -37.065 -0.143 1.00 30.30 105 LEU A C 1
ATOM 816 O O . LEU A 1 105 ? -1.122 -36.734 -0.599 1.00 31.14 105 LEU A O 1
ATOM 821 N N . LYS A 1 106 ? -2.343 -37.702 1.025 1.00 29.33 106 LYS A N 1
ATOM 822 C CA . LYS A 1 106 ? -1.155 -38.024 1.849 1.00 29.67 106 LYS A CA 1
ATOM 823 C C . LYS A 1 106 ? -0.307 -39.158 1.290 1.00 28.94 106 LYS A C 1
ATOM 824 O O . LYS A 1 106 ? 0.647 -39.570 1.943 1.00 29.11 106 LYS A O 1
ATOM 830 N N . GLU A 1 107 ? -0.660 -39.648 0.080 1.00 27.24 107 GLU A N 1
ATOM 831 C CA . GLU A 1 107 ? 0.274 -40.403 -0.774 1.00 29.08 107 GLU A CA 1
ATOM 832 C C . GLU A 1 107 ? 1.495 -39.608 -1.262 1.00 31.03 107 GLU A C 1
ATOM 833 O O . GLU A 1 107 ? 2.508 -40.189 -1.678 1.00 30.37 107 GLU A O 1
ATOM 839 N N . ARG A 1 108 ? 1.382 -38.280 -1.218 1.00 32.77 108 ARG A N 1
ATOM 840 C CA . ARG A 1 108 ? 2.423 -37.345 -1.661 1.00 32.89 108 ARG A CA 1
ATOM 841 C C . ARG A 1 108 ? 3.305 -37.041 -0.492 1.00 33.54 108 ARG A C 1
ATOM 842 O O . ARG A 1 108 ? 2.840 -37.088 0.652 1.00 32.01 108 ARG A O 1
ATOM 850 N N . SER A 1 109 ? 4.564 -36.698 -0.759 1.00 34.50 109 SER A N 1
ATOM 851 C CA . SER A 1 109 ? 5.479 -36.255 0.293 1.00 34.98 109 SER A CA 1
ATOM 852 C C . SER A 1 109 ? 5.263 -34.785 0.635 1.00 35.03 109 SER A C 1
ATOM 853 O O . SER A 1 109 ? 4.597 -34.058 -0.108 1.00 33.64 109 SER A O 1
ATOM 856 N N . ILE A 1 110 ? 5.862 -34.336 1.746 1.00 35.49 110 ILE A N 1
ATOM 857 C CA . ILE A 1 110 ? 5.867 -32.917 2.119 1.00 36.49 110 ILE A CA 1
ATOM 858 C C . ILE A 1 110 ? 6.596 -32.056 1.043 1.00 35.50 110 ILE A C 1
ATOM 859 O O . ILE A 1 110 ? 6.129 -30.960 0.689 1.00 37.18 110 ILE A O 1
ATOM 864 N N . GLU A 1 111 ? 7.651 -32.593 0.467 1.00 35.41 111 GLU A N 1
ATOM 865 C CA . GLU A 1 111 ? 8.340 -31.973 -0.702 1.00 36.52 111 GLU A CA 1
ATOM 866 C C . GLU A 1 111 ? 7.371 -31.687 -1.845 1.00 34.85 111 GLU A C 1
ATOM 867 O O . GLU A 1 111 ? 7.366 -30.588 -2.398 1.00 34.84 111 GLU A O 1
ATOM 873 N N . GLU A 1 112 ? 6.572 -32.690 -2.234 1.00 34.51 112 GLU A N 1
ATOM 874 C CA . GLU A 1 112 ? 5.511 -32.476 -3.265 1.00 33.59 112 GLU A CA 1
ATOM 875 C C . GLU A 1 112 ? 4.445 -31.468 -2.794 1.00 31.48 112 GLU A C 1
ATOM 876 O O . GLU A 1 112 ? 3.989 -30.597 -3.535 1.00 31.94 112 GLU A O 1
ATOM 882 N N . LEU A 1 113 ? 4.087 -31.557 -1.523 1.00 29.81 113 LEU A N 1
ATOM 883 C CA . LEU A 1 113 ? 3.130 -30.600 -0.999 1.00 30.50 113 LEU A CA 1
ATOM 884 C C . LEU A 1 113 ? 3.688 -29.165 -1.110 1.00 30.36 113 LEU A C 1
ATOM 885 O O . LEU A 1 113 ? 2.976 -28.254 -1.530 1.00 31.02 113 LEU A O 1
ATOM 890 N N . VAL A 1 114 ? 4.961 -28.972 -0.758 1.00 30.41 114 VAL A N 1
ATOM 891 C CA . VAL A 1 114 ? 5.620 -27.665 -0.903 1.00 29.93 114 VAL A CA 1
ATOM 892 C C . VAL A 1 114 ? 5.623 -27.194 -2.370 1.00 30.75 114 VAL A C 1
ATOM 893 O O . VAL A 1 114 ? 5.270 -26.064 -2.642 1.00 33.19 114 VAL A O 1
ATOM 897 N N . GLU A 1 115 ? 5.975 -28.062 -3.305 1.00 30.74 115 GLU A N 1
ATOM 898 C CA . GLU A 1 115 ? 5.871 -27.696 -4.730 1.00 34.67 115 GLU A CA 1
ATOM 899 C C . GLU A 1 115 ? 4.457 -27.230 -5.059 1.00 36.09 115 GLU A C 1
ATOM 900 O O . GLU A 1 115 ? 4.275 -26.215 -5.755 1.00 33.63 115 GLU A O 1
ATOM 906 N N . THR A 1 116 ? 3.453 -27.965 -4.550 1.00 36.89 116 THR A N 1
ATOM 907 C CA . THR A 1 116 ? 2.069 -27.608 -4.800 1.00 37.94 116 THR A CA 1
ATOM 908 C C . THR A 1 116 ? 1.677 -26.238 -4.236 1.00 36.56 116 THR A C 1
ATOM 909 O O . THR A 1 116 ? 1.050 -25.437 -4.922 1.00 36.01 116 THR A O 1
ATOM 913 N N . ILE A 1 117 ? 2.084 -25.953 -3.010 1.00 35.52 117 ILE A N 1
ATOM 914 C CA . ILE A 1 117 ? 1.844 -24.652 -2.422 1.00 36.01 117 ILE A CA 1
ATOM 915 C C . ILE A 1 117 ? 2.507 -23.558 -3.280 1.00 37.62 117 ILE A C 1
ATOM 916 O O . ILE A 1 117 ? 1.881 -22.517 -3.590 1.00 37.22 117 ILE A O 1
ATOM 921 N N . ASN A 1 118 ? 3.763 -23.787 -3.667 1.00 36.07 118 ASN A N 1
ATOM 922 C CA . ASN A 1 118 ? 4.443 -22.826 -4.522 1.00 36.55 118 ASN A CA 1
ATOM 923 C C . ASN A 1 118 ? 3.690 -22.586 -5.851 1.00 36.99 118 ASN A C 1
ATOM 924 O O . ASN A 1 118 ? 3.540 -21.443 -6.246 1.00 37.07 118 ASN A O 1
ATOM 929 N N . LYS A 1 119 ? 3.233 -23.645 -6.523 1.00 38.21 119 LYS A N 1
ATOM 930 C CA . LYS A 1 119 ? 2.478 -23.481 -7.782 1.00 41.86 119 LYS A CA 1
ATOM 931 C C . LYS A 1 119 ? 1.220 -22.697 -7.493 1.00 43.77 119 LYS A C 1
ATOM 932 O O . LYS A 1 119 ? 0.904 -21.768 -8.202 1.00 44.61 119 LYS A O 1
ATOM 938 N N . VAL A 1 120 ? 0.514 -23.064 -6.441 1.00 44.01 120 VAL A N 1
ATOM 939 C CA . VAL A 1 120 ? -0.719 -22.382 -6.089 1.00 47.10 120 VAL A CA 1
ATOM 940 C C . VAL A 1 120 ? -0.469 -20.894 -5.771 1.00 49.94 120 VAL A C 1
ATOM 941 O O . VAL A 1 120 ? -1.209 -20.023 -6.212 1.00 49.17 120 VAL A O 1
ATOM 945 N N . ASN A 1 121 ? 0.577 -20.603 -5.010 1.00 53.51 121 ASN A N 1
ATOM 946 C CA . ASN A 1 121 ? 0.831 -19.224 -4.581 1.00 56.59 121 ASN A CA 1
ATOM 947 C C . ASN A 1 121 ? 1.466 -18.303 -5.661 1.00 58.57 121 ASN A C 1
ATOM 948 O O . ASN A 1 121 ? 1.593 -17.100 -5.454 1.00 57.89 121 ASN A O 1
ATOM 953 N N . ASN A 1 122 ? 1.810 -18.866 -6.823 1.00 61.55 122 ASN A N 1
ATOM 954 C CA . ASN A 1 122 ? 2.356 -18.085 -7.955 1.00 64.75 122 ASN A CA 1
ATOM 955 C C . ASN A 1 122 ? 1.306 -17.618 -8.987 1.00 65.76 122 ASN A C 1
ATOM 956 O O . ASN A 1 122 ? 0.617 -18.432 -9.621 1.00 66.11 122 ASN A O 1
#

Organism: Staphylococcus aureus (strain Mu50 / ATCC 700699) (NCBI:txid158878)

CATH classification: 3.40.50.2300

Sequence (120 aa):
LTSLIIAEDQNNMLRQAMVQLIKLHGDFEILADTDNGLDAMKLIEEYNPNVVILDIEMPGMTGLEVLAEIRKKHLNIKVIIVTTFKRPGYFEKAVVNDVDAYVLKERSIEELVETINKVNN

Foldseek 3Di:
DFEEEEAAQDVVVQVVLQVVLVVLDPYHYPYYYPALLVVLVSCVVPVGQEYEAEADGHHHGLLRSLLVCVVVVRNYAYEYEYQDPDPVVVVSCVVSPHLYYHYPVDDSNVVSVSVVVSSD

Nearest PDB structures (foldseek):
  3b2n-assembly1_A  TM=1.008E+00  e=3.307E-23  Staphylococcus aureus
  4zms-assembly1_B  TM=9.702E-01  e=1.635E-13  Streptococcus pneumoniae R6
  4e7p-assembly2_A  TM=9.693E-01  e=1.090E-12  Streptococcus pneumoniae R6
  3eul-assembly2_B  TM=9.528E-01  e=1.251E-10  Mycobacterium tuberculosis
  5hev-assembly1_A  TM=9.471E-01  e=4.315E-09  Enterococcus faecium S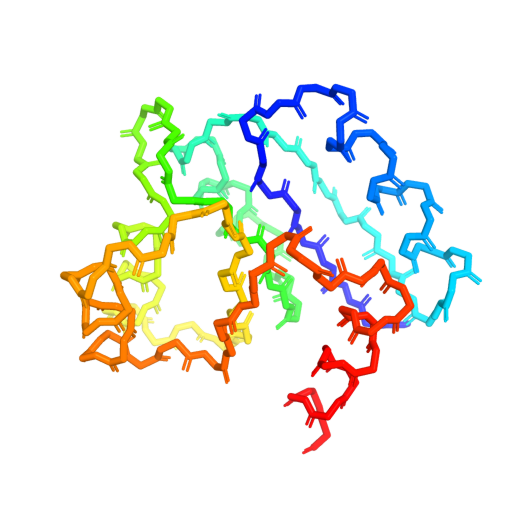D3B-2

Secondary structure (DSSP, 8-state):
-EEEEEE-S-HHHHHHHHHHHHHHSSE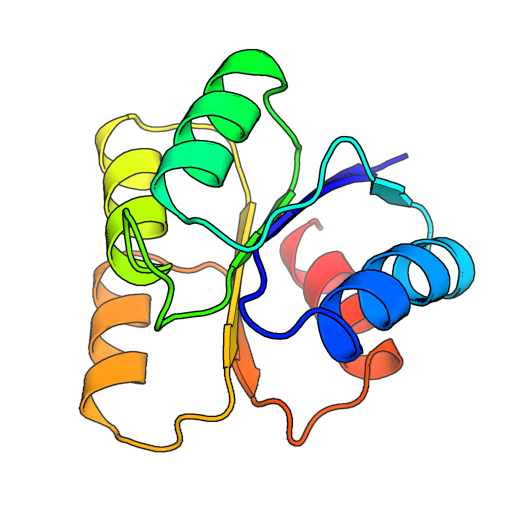EEEEEES-HHHHHHHHHHH--SEEEE-SS-SSS-HHHHHHHHHHTT-S-EEEEEES---HHHHHHHHHTT-SEEEETTS-HHHHHHHHHHHH-

InterPro domains:
  IPR000792 Transcription regulator LuxR, C-terminal [PF00196] (139-191)
  IPR000792 Transcription regulator LuxR, C-terminal [PR00038] (140-154)
  IPR000792 Transcription regulator LuxR, C-terminal [PR00038] (154-170)
  IPR000792 Transcription regulator LuxR, C-terminal [PR00038] (170-182)
  IPR000792 Transcription regulator LuxR, C-terminal [PS50043] (133-198)
  IPR000792 Transcription regulator LuxR, C-terminal [SM00421] (137-194)
  IPR000792 Transcription regulator LuxR, C-terminal [cd06170] (140-196)
  IPR001789 Signal transduction response regulator, receiver domain [PF00072] (5-115)
  IPR001789 Signal transduction response regulator, receiver domain [PS50110] (3-119)
  IPR001789 Signal transduction response regulator, receiver domain [SM00448] (2-115)
  IPR011006 CheY-like superfamily [SSF52172] (2-127)
  IPR016032 Signal transduction response regulator, C-terminal effector [SSF46894] (132-200)
  IPR039420 Transcriptional regulatory protein WalR-like [PTHR43214] (2-200)

Radius of gyration: 12.63 Å; Cα contacts (8 Å, |Δi|>4): 219; chains: 1; bounding box: 31×28×24 Å